Protein AF-A0A9W9I0W3-F1 (afdb_monomer_lite)

Radius of gyration: 22.73 Å; chains: 1; bounding box: 31×34×66 Å

Organism: NCBI:txid69766

Foldseek 3Di:
DDPVVVVVVLVVQCVVVVVVVDDSVVSVVVVVVVVVVVVVVVVPLPAAADEPVPDDPVVCVVVVRRYDYDPPDPDPPDD

pLDDT: mean 75.21, std 13.36, range [43.19, 93.19]

Structure (mmCIF, N/CA/C/O backbone):
data_AF-A0A9W9I0W3-F1
#
_entry.id   AF-A0A9W9I0W3-F1
#
loop_
_atom_site.group_PDB
_atom_site.id
_atom_site.type_symbol
_atom_site.label_atom_id
_atom_site.label_alt_id
_atom_site.label_comp_id
_atom_site.label_asym_id
_atom_site.label_entity_id
_atom_site.label_seq_id
_atom_site.pdbx_PDB_ins_code
_atom_site.Cartn_x
_atom_site.Cartn_y
_atom_site.Cartn_z
_atom_site.occupancy
_atom_site.B_iso_or_equiv
_atom_site.auth_seq_id
_atom_site.auth_comp_id
_atom_site.auth_asym_id
_atom_site.auth_atom_id
_atom_site.pdbx_PDB_model_num
ATOM 1 N N . MET A 1 1 ? 16.122 -4.255 7.342 1.00 56.44 1 MET A N 1
ATOM 2 C CA . MET A 1 1 ? 14.932 -3.675 7.991 1.00 56.44 1 MET A CA 1
ATOM 3 C C . MET A 1 1 ? 15.023 -4.071 9.443 1.00 56.44 1 MET A C 1
ATOM 5 O O . MET A 1 1 ? 15.238 -5.247 9.706 1.00 56.44 1 MET A O 1
ATOM 9 N N . ASP A 1 2 ? 15.013 -3.090 10.331 1.00 71.31 2 ASP A N 1
ATOM 10 C CA . ASP A 1 2 ? 15.114 -3.308 11.770 1.00 71.31 2 ASP A CA 1
ATOM 11 C C . ASP A 1 2 ? 13.728 -3.749 12.283 1.00 71.31 2 ASP A C 1
ATOM 13 O O . ASP A 1 2 ? 12.762 -3.011 12.067 1.00 71.31 2 ASP A O 1
ATOM 17 N N . PRO A 1 3 ? 13.576 -4.968 12.831 1.00 68.56 3 PRO A N 1
ATOM 18 C CA . PRO A 1 3 ? 12.266 -5.507 13.207 1.00 68.56 3 PRO A CA 1
ATOM 19 C C . PRO A 1 3 ? 11.618 -4.714 14.349 1.00 68.56 3 PRO A C 1
ATOM 21 O O . PRO A 1 3 ? 10.392 -4.624 14.418 1.00 68.56 3 PRO A O 1
ATOM 24 N N . ASP A 1 4 ? 12.429 -4.087 15.200 1.00 75.75 4 ASP A N 1
ATOM 25 C CA . ASP A 1 4 ? 11.959 -3.264 16.308 1.00 75.75 4 ASP A CA 1
ATOM 26 C C . ASP A 1 4 ? 11.309 -1.966 15.800 1.00 75.75 4 ASP A C 1
ATOM 28 O O . ASP A 1 4 ? 10.256 -1.556 16.292 1.00 75.75 4 ASP A O 1
ATOM 32 N N . ALA A 1 5 ? 11.842 -1.364 14.732 1.00 78.31 5 ALA A N 1
ATOM 33 C CA . ALA A 1 5 ? 11.263 -0.164 14.125 1.00 78.31 5 ALA A CA 1
ATOM 34 C C . ALA A 1 5 ? 9.837 -0.369 13.566 1.00 78.31 5 ALA A C 1
ATOM 36 O O . ALA A 1 5 ? 8.998 0.528 13.678 1.00 78.31 5 ALA A O 1
ATOM 37 N N . GLU A 1 6 ? 9.533 -1.532 12.978 1.00 77.94 6 GLU A N 1
ATOM 38 C CA . GLU A 1 6 ? 8.190 -1.818 12.445 1.00 77.94 6 GLU A CA 1
ATOM 39 C C . GLU A 1 6 ? 7.182 -2.110 13.567 1.00 77.94 6 GLU A C 1
ATOM 41 O O . GLU A 1 6 ? 6.038 -1.653 13.506 1.00 77.94 6 GLU A O 1
ATOM 46 N N . ALA A 1 7 ? 7.616 -2.791 14.631 1.00 82.12 7 ALA A N 1
ATOM 47 C CA . ALA A 1 7 ? 6.790 -3.027 15.812 1.00 82.12 7 ALA A CA 1
ATOM 48 C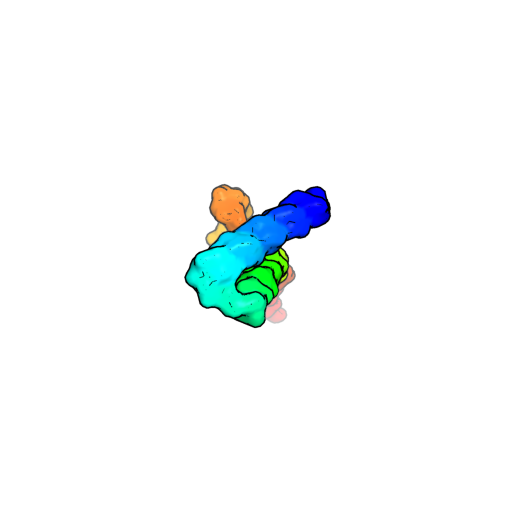 C . ALA A 1 7 ? 6.373 -1.710 16.489 1.00 82.12 7 ALA A C 1
ATOM 50 O O . ALA A 1 7 ? 5.198 -1.524 16.807 1.00 82.12 7 ALA A O 1
ATOM 51 N N . HIS A 1 8 ? 7.306 -0.764 16.632 1.00 84.50 8 HIS A N 1
ATOM 52 C CA . HIS A 1 8 ? 7.017 0.561 17.186 1.00 84.50 8 HIS A CA 1
ATOM 53 C C . HIS A 1 8 ? 6.050 1.378 16.321 1.00 84.50 8 HIS A C 1
ATOM 55 O O . HIS A 1 8 ? 5.202 2.096 16.851 1.00 84.50 8 HIS A O 1
ATOM 61 N N . LEU A 1 9 ? 6.138 1.257 14.993 1.00 83.69 9 LEU A N 1
ATOM 62 C CA . LE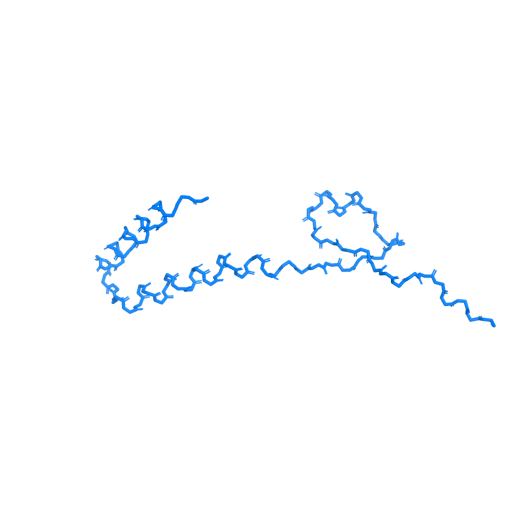U A 1 9 ? 5.219 1.938 14.084 1.00 83.69 9 LEU A CA 1
ATOM 63 C C . LEU A 1 9 ? 3.794 1.375 14.193 1.00 83.69 9 LEU A C 1
ATOM 65 O O . LEU A 1 9 ? 2.837 2.141 14.270 1.00 83.69 9 LEU A O 1
ATOM 69 N N . ASN A 1 10 ? 3.652 0.049 14.235 1.00 85.62 10 ASN A N 1
ATOM 70 C CA . ASN A 1 10 ? 2.347 -0.605 14.353 1.00 85.62 10 ASN A CA 1
ATOM 71 C C . ASN A 1 10 ? 1.653 -0.283 15.688 1.00 85.62 10 ASN A C 1
ATOM 73 O O . ASN A 1 10 ? 0.433 -0.110 15.720 1.00 85.62 10 ASN A O 1
ATOM 77 N N . ASP A 1 11 ? 2.418 -0.159 16.773 1.00 89.00 11 ASP A N 1
ATOM 78 C CA . ASP A 1 11 ? 1.912 0.249 18.090 1.00 89.00 11 ASP A CA 1
ATOM 79 C C . ASP A 1 11 ? 1.388 1.697 18.087 1.00 89.00 11 ASP A C 1
ATOM 81 O O . ASP A 1 11 ? 0.264 1.970 18.527 1.00 89.00 11 ASP A O 1
ATOM 85 N N . ALA A 1 12 ? 2.146 2.618 17.481 1.00 90.56 12 ALA A N 1
ATOM 86 C CA . ALA A 1 12 ? 1.734 4.011 17.322 1.00 90.56 12 ALA A CA 1
ATOM 87 C C . ALA A 1 12 ? 0.464 4.142 16.461 1.00 90.56 12 ALA A C 1
ATOM 89 O O . ALA A 1 12 ? -0.470 4.853 16.836 1.00 90.56 12 ALA A O 1
ATOM 90 N N . VAL A 1 13 ? 0.396 3.406 15.346 1.00 88.00 13 VAL A N 1
ATOM 91 C CA . VAL A 1 13 ? -0.786 3.344 14.473 1.00 88.00 13 VAL A CA 1
ATOM 92 C C . VAL A 1 13 ? -1.989 2.788 15.235 1.00 88.00 13 VAL A C 1
ATOM 94 O O . VAL A 1 13 ? -3.069 3.367 15.194 1.00 88.00 13 VAL A O 1
ATOM 97 N N . THR A 1 14 ? -1.818 1.710 15.998 1.00 89.75 14 THR A N 1
ATOM 98 C CA . THR A 1 14 ? -2.918 1.132 16.785 1.00 89.75 14 THR A CA 1
ATOM 99 C C . THR A 1 14 ? -3.470 2.134 17.797 1.00 89.75 14 THR A C 1
ATOM 101 O O . THR A 1 14 ? -4.686 2.298 17.912 1.00 89.75 14 THR A O 1
ATOM 104 N N . THR A 1 15 ? -2.586 2.869 18.471 1.00 91.50 15 THR A N 1
ATOM 105 C CA . THR A 1 15 ? -2.962 3.910 19.436 1.00 91.50 15 THR A CA 1
ATOM 106 C C . THR A 1 15 ? -3.729 5.059 18.775 1.00 91.50 15 THR A C 1
ATOM 108 O O . THR A 1 15 ? -4.761 5.492 19.291 1.00 91.50 15 THR A O 1
ATOM 111 N N . GLU A 1 16 ? -3.268 5.539 17.618 1.00 91.94 16 GLU A N 1
ATOM 112 C CA . GLU A 1 16 ? -3.906 6.644 16.895 1.00 91.94 16 GLU A CA 1
ATOM 113 C C . GLU A 1 16 ? -5.303 6.266 16.379 1.00 91.94 16 GLU A C 1
ATOM 115 O O . GLU A 1 16 ? -6.266 7.017 16.554 1.00 91.94 16 GLU A O 1
ATOM 120 N N . PHE A 1 17 ? -5.453 5.069 15.808 1.00 89.69 17 PHE A N 1
ATOM 121 C CA . PHE A 1 17 ? -6.741 4.613 15.289 1.00 89.69 17 PHE A CA 1
ATOM 122 C C . PHE A 1 17 ? -7.732 4.278 16.412 1.00 89.69 17 PHE A C 1
ATOM 124 O O . PHE A 1 17 ? -8.926 4.560 16.278 1.00 89.69 17 PHE A O 1
ATOM 131 N N . ALA A 1 18 ? -7.261 3.752 17.545 1.00 91.50 18 ALA A N 1
ATOM 132 C CA . ALA A 1 18 ? -8.103 3.574 18.725 1.00 91.50 18 ALA A CA 1
ATOM 133 C C . ALA A 1 18 ? -8.614 4.927 19.254 1.00 91.50 18 ALA A C 1
ATOM 135 O O . ALA A 1 18 ? -9.799 5.058 19.569 1.00 91.50 18 ALA A O 1
ATOM 136 N N . ALA A 1 19 ? -7.762 5.960 19.277 1.00 93.06 19 ALA A N 1
ATOM 137 C CA . ALA A 1 19 ? -8.154 7.317 19.665 1.00 93.06 19 ALA A CA 1
ATOM 138 C C . ALA A 1 19 ? -9.175 7.947 18.696 1.00 93.06 19 ALA A C 1
ATOM 140 O O . ALA A 1 19 ? -10.029 8.726 19.121 1.00 93.06 19 ALA A O 1
ATOM 141 N N . ALA A 1 20 ? -9.132 7.575 17.414 1.00 91.44 20 ALA A N 1
ATOM 142 C CA . ALA A 1 20 ? -10.115 7.972 16.407 1.00 91.44 20 ALA A CA 1
ATOM 143 C C . ALA A 1 20 ? -11.437 7.171 16.466 1.00 91.44 20 ALA A C 1
ATOM 145 O O . ALA A 1 20 ? -12.363 7.464 15.708 1.00 91.44 20 ALA A O 1
ATOM 146 N N . GLY A 1 21 ? -11.553 6.188 17.368 1.00 92.88 21 GLY A N 1
ATOM 147 C CA . GLY A 1 21 ? -12.776 5.414 17.593 1.00 92.88 21 GLY A CA 1
ATOM 148 C C . GLY A 1 21 ? -12.924 4.164 16.721 1.00 92.88 21 GLY A C 1
ATOM 149 O O . GLY A 1 21 ? -14.017 3.598 16.659 1.00 92.88 21 GLY A O 1
ATOM 150 N N . TYR A 1 22 ? -11.858 3.713 16.053 1.00 91.44 22 TYR A N 1
ATOM 151 C CA . TYR A 1 22 ? -11.870 2.427 15.353 1.00 91.44 22 TYR A CA 1
ATOM 152 C C . TYR A 1 22 ? -11.816 1.266 16.350 1.00 91.44 22 TYR A C 1
ATOM 154 O O . TYR A 1 22 ? -11.160 1.338 17.389 1.00 91.44 22 TYR A O 1
ATOM 162 N N . THR A 1 23 ? -12.499 0.167 16.025 1.00 93.19 23 THR A N 1
ATOM 163 C CA . THR A 1 23 ? -12.402 -1.064 16.813 1.00 93.19 23 THR A CA 1
ATOM 164 C C . THR A 1 23 ? -11.082 -1.769 16.533 1.00 93.19 23 THR A C 1
ATOM 166 O O . THR A 1 23 ? -10.560 -1.723 15.420 1.00 93.19 23 THR A O 1
ATOM 169 N N . ASP A 1 24 ? -10.572 -2.487 17.530 1.00 89.19 24 ASP A N 1
ATOM 170 C CA . ASP A 1 24 ? -9.310 -3.227 17.430 1.00 89.19 24 ASP A CA 1
ATOM 171 C C . ASP A 1 24 ? -9.299 -4.222 16.249 1.00 89.19 24 ASP A C 1
ATOM 173 O O . ASP A 1 24 ? -8.318 -4.346 15.524 1.00 89.19 24 ASP A O 1
ATOM 177 N N . ASP A 1 25 ? -10.444 -4.855 15.978 1.00 90.31 25 ASP A N 1
ATOM 178 C CA . ASP A 1 25 ? -10.656 -5.729 14.817 1.00 90.31 25 ASP A CA 1
ATOM 179 C C . ASP A 1 25 ? -10.470 -5.001 13.470 1.00 90.31 25 ASP A C 1
ATOM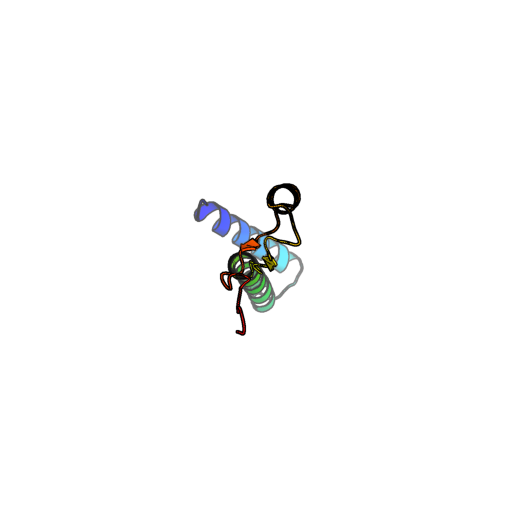 181 O O . ASP A 1 25 ? -9.819 -5.504 12.549 1.00 90.31 25 ASP A O 1
ATOM 185 N N . HIS A 1 26 ? -10.965 -3.764 13.374 1.00 89.31 26 HIS A N 1
ATOM 186 C CA . HIS A 1 26 ? -10.825 -2.939 12.177 1.00 89.31 26 HIS A CA 1
ATOM 187 C C . HIS A 1 26 ? -9.370 -2.508 11.962 1.00 89.31 26 HIS A C 1
ATOM 189 O O . HIS A 1 26 ? -8.873 -2.526 10.836 1.00 89.31 26 HIS A O 1
ATOM 195 N N . ILE A 1 27 ? -8.675 -2.166 13.048 1.00 92.62 27 ILE A N 1
ATOM 196 C CA . ILE A 1 27 ? -7.259 -1.782 13.034 1.00 92.62 27 ILE A CA 1
ATOM 197 C C . ILE A 1 27 ? -6.401 -2.965 12.573 1.00 92.62 27 ILE A C 1
ATOM 199 O O . ILE A 1 27 ? -5.591 -2.816 11.658 1.00 92.62 27 ILE A O 1
ATOM 203 N N . ARG A 1 28 ? -6.638 -4.164 13.122 1.00 90.31 28 ARG A N 1
ATOM 204 C CA . ARG A 1 28 ? -5.959 -5.401 12.698 1.00 90.31 28 ARG A CA 1
ATOM 205 C C . ARG A 1 28 ? -6.181 -5.699 11.221 1.00 90.31 28 ARG A C 1
ATOM 207 O O . ARG A 1 28 ? -5.229 -6.036 10.526 1.00 90.31 28 ARG A O 1
ATOM 214 N N . THR A 1 29 ? -7.408 -5.525 10.731 1.00 91.56 29 THR A N 1
ATOM 215 C CA . THR A 1 29 ? -7.741 -5.726 9.312 1.00 91.56 29 THR A CA 1
ATOM 216 C C . THR A 1 29 ? -6.953 -4.775 8.404 1.00 91.56 29 THR A C 1
ATOM 218 O O . THR A 1 29 ? -6.476 -5.177 7.342 1.00 91.56 29 THR A O 1
ATOM 221 N N . ILE A 1 30 ? -6.786 -3.513 8.811 1.00 89.25 30 ILE A N 1
ATOM 222 C CA . ILE A 1 30 ? -6.004 -2.520 8.063 1.00 89.25 30 ILE A CA 1
ATOM 223 C C . ILE A 1 30 ? -4.515 -2.889 8.059 1.00 89.25 30 ILE A C 1
ATOM 225 O O . ILE A 1 30 ? -3.902 -2.885 6.991 1.00 89.25 30 ILE A O 1
ATOM 229 N N . LEU A 1 31 ? -3.950 -3.236 9.219 1.00 88.38 31 LEU A N 1
ATOM 230 C CA . LEU A 1 31 ? -2.541 -3.626 9.350 1.00 88.38 31 LEU A CA 1
ATOM 231 C C . LEU A 1 31 ? -2.221 -4.892 8.544 1.00 88.38 31 LEU A C 1
ATOM 233 O O . LEU A 1 31 ? -1.229 -4.927 7.815 1.00 88.38 31 LEU A O 1
ATOM 237 N N . ASP A 1 32 ? -3.090 -5.902 8.602 1.00 88.25 32 ASP A N 1
ATOM 238 C CA . ASP A 1 32 ? -2.949 -7.130 7.818 1.00 88.25 32 ASP A CA 1
ATOM 239 C C . ASP A 1 32 ? -2.986 -6.837 6.313 1.00 88.25 32 ASP A C 1
ATOM 241 O O . ASP A 1 32 ? -2.095 -7.249 5.570 1.00 88.25 32 ASP A O 1
ATOM 245 N N . LYS A 1 33 ? -3.943 -6.020 5.861 1.00 86.38 33 LYS A N 1
ATOM 246 C CA . LYS A 1 33 ? -4.037 -5.617 4.454 1.00 86.38 33 LYS A CA 1
ATOM 247 C C . LYS A 1 33 ? -2.811 -4.824 3.989 1.00 86.38 33 LYS A C 1
ATOM 249 O O . LYS A 1 33 ? -2.354 -5.021 2.865 1.00 86.38 33 LYS A O 1
ATOM 254 N N . GLN A 1 34 ? -2.258 -3.949 4.829 1.00 84.44 34 GLN A N 1
ATOM 255 C CA . GLN A 1 34 ? -1.016 -3.229 4.525 1.00 84.44 34 GLN A CA 1
ATOM 256 C C . GLN A 1 34 ? 0.178 -4.179 4.405 1.00 84.44 34 GLN A C 1
ATOM 258 O O . GLN A 1 34 ? 0.982 -4.030 3.483 1.00 84.44 34 GLN A O 1
ATOM 263 N N . A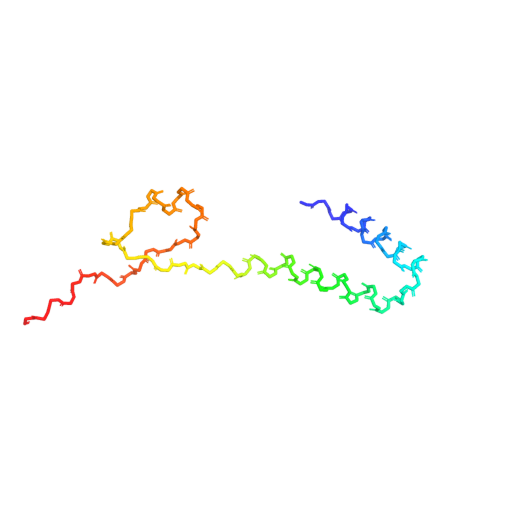SN A 1 35 ? 0.272 -5.177 5.286 1.00 83.38 35 ASN A N 1
ATOM 264 C CA . ASN A 1 35 ? 1.296 -6.210 5.202 1.00 83.38 35 ASN A CA 1
ATOM 265 C C . ASN A 1 35 ? 1.134 -7.051 3.925 1.00 83.38 35 ASN A C 1
ATOM 267 O O . ASN A 1 35 ? 2.105 -7.267 3.202 1.00 83.38 35 ASN A O 1
ATOM 271 N N . GLN A 1 36 ? -0.088 -7.460 3.578 1.00 79.81 36 GLN A N 1
ATOM 272 C CA . GLN A 1 36 ? -0.356 -8.172 2.328 1.00 79.81 36 GLN A CA 1
ATOM 273 C C . GLN A 1 36 ? 0.053 -7.350 1.099 1.00 79.81 36 GLN A C 1
ATOM 275 O O . GLN A 1 36 ? 0.693 -7.894 0.204 1.00 79.81 36 GLN A O 1
ATOM 280 N N . LEU A 1 37 ? -0.257 -6.051 1.055 1.00 76.56 37 LEU A N 1
ATOM 281 C CA . LEU A 1 37 ? 0.108 -5.176 -0.066 1.00 76.56 37 LEU A CA 1
ATOM 282 C C . LEU A 1 37 ? 1.625 -4.974 -0.183 1.00 76.56 37 LEU A C 1
ATOM 284 O O . LEU A 1 37 ? 2.167 -5.107 -1.276 1.00 76.56 37 LEU A O 1
ATOM 288 N N . LYS A 1 38 ? 2.323 -4.744 0.939 1.00 75.50 38 LYS A N 1
ATOM 289 C CA . LYS A 1 38 ? 3.796 -4.670 0.979 1.00 75.50 38 LYS A CA 1
ATOM 290 C C . LYS A 1 38 ? 4.456 -5.941 0.432 1.00 75.50 38 LYS A C 1
ATOM 292 O O . LYS A 1 38 ? 5.468 -5.855 -0.256 1.00 75.50 38 LYS A O 1
ATOM 297 N N . ASN A 1 39 ? 3.896 -7.112 0.740 1.00 66.44 39 ASN A N 1
ATOM 298 C CA . ASN A 1 39 ? 4.446 -8.390 0.289 1.00 66.44 39 ASN A CA 1
ATOM 299 C C . ASN A 1 39 ? 4.033 -8.742 -1.158 1.00 66.44 39 ASN A C 1
ATOM 301 O O . ASN A 1 39 ? 4.845 -9.309 -1.885 1.00 66.44 39 ASN A O 1
ATOM 305 N N . ASN A 1 40 ? 2.839 -8.343 -1.618 1.00 59.53 40 ASN A N 1
ATOM 306 C CA . ASN A 1 40 ? 2.367 -8.595 -2.990 1.00 59.53 40 ASN A CA 1
ATOM 307 C C . ASN A 1 40 ? 3.140 -7.806 -4.060 1.00 59.53 40 ASN A C 1
ATOM 309 O O . ASN A 1 40 ? 3.348 -8.332 -5.150 1.00 59.53 40 ASN A O 1
ATOM 313 N N . ASP A 1 41 ? 3.622 -6.595 -3.759 1.00 54.25 41 ASP A N 1
ATOM 314 C CA . ASP A 1 41 ? 4.458 -5.812 -4.691 1.00 54.25 41 ASP A CA 1
ATOM 315 C C . ASP A 1 41 ? 5.758 -6.550 -5.074 1.00 54.25 41 ASP A C 1
ATOM 317 O O . ASP A 1 41 ? 6.310 -6.368 -6.161 1.00 54.25 41 ASP A O 1
ATOM 321 N N . THR A 1 42 ? 6.224 -7.459 -4.213 1.00 53.62 42 THR A N 1
ATOM 322 C CA . THR A 1 42 ? 7.405 -8.284 -4.497 1.00 53.62 42 THR A CA 1
ATOM 323 C C . THR A 1 42 ? 7.087 -9.399 -5.501 1.00 53.62 42 THR A C 1
ATOM 325 O O . THR A 1 42 ? 7.927 -9.738 -6.338 1.00 53.62 42 THR A O 1
ATOM 328 N N . GLU A 1 43 ? 5.867 -9.940 -5.469 1.00 54.94 43 GLU A N 1
ATOM 329 C CA . GLU A 1 43 ? 5.455 -11.102 -6.267 1.00 54.94 43 GLU A CA 1
ATOM 330 C C . GLU A 1 43 ? 4.856 -10.731 -7.633 1.00 54.94 43 GLU A C 1
ATOM 332 O O . GLU A 1 43 ? 4.925 -11.524 -8.572 1.00 54.94 43 GLU A O 1
ATOM 337 N N . SER A 1 44 ? 4.341 -9.510 -7.806 1.00 56.06 44 SER A N 1
ATOM 338 C CA . SER A 1 44 ? 3.756 -9.048 -9.071 1.00 56.06 44 SER A CA 1
ATOM 339 C C . SER A 1 44 ? 4.723 -8.248 -9.949 1.00 56.06 44 SER A C 1
ATOM 341 O O . SER A 1 44 ? 4.328 -7.281 -10.602 1.00 56.06 44 SER A O 1
ATOM 343 N N . HIS A 1 45 ? 5.989 -8.661 -10.042 1.00 55.09 45 HIS A N 1
ATOM 344 C CA . HIS A 1 45 ? 6.812 -8.236 -11.175 1.00 55.09 45 HIS A CA 1
ATOM 345 C C . HIS A 1 45 ? 6.222 -8.871 -12.437 1.00 55.09 45 HIS A C 1
ATOM 347 O O . HIS A 1 45 ? 6.496 -10.023 -12.762 1.00 55.09 45 HIS A O 1
ATOM 353 N N . THR A 1 46 ? 5.360 -8.144 -13.146 1.00 62.31 46 THR A N 1
ATOM 354 C CA . THR A 1 46 ? 4.826 -8.595 -14.434 1.00 62.31 46 THR A CA 1
ATOM 355 C C . THR A 1 46 ? 5.946 -8.474 -15.461 1.00 62.31 46 THR A C 1
ATOM 357 O O . THR A 1 46 ? 6.124 -7.434 -16.092 1.00 62.31 46 THR A O 1
ATOM 360 N N . TRP A 1 47 ? 6.757 -9.525 -15.587 1.00 62.88 47 TRP A N 1
ATOM 361 C CA . TRP A 1 47 ? 7.825 -9.584 -16.579 1.00 62.88 47 TRP A CA 1
ATOM 362 C C . TRP A 1 47 ? 7.206 -9.474 -17.970 1.00 62.88 47 TRP A C 1
ATOM 364 O O . TRP A 1 47 ? 6.515 -10.384 -18.436 1.00 62.88 47 TRP A O 1
ATOM 374 N N . SER A 1 48 ? 7.465 -8.360 -18.648 1.00 67.00 48 SER A N 1
ATOM 375 C CA . SER A 1 48 ? 7.056 -8.205 -20.039 1.00 67.00 48 SER A CA 1
ATOM 376 C C . SER A 1 48 ? 7.987 -9.041 -20.912 1.00 67.00 48 SER A C 1
ATOM 378 O O . SER A 1 48 ? 9.209 -8.863 -20.880 1.00 67.00 48 SER A O 1
ATOM 380 N N . ARG A 1 49 ? 7.430 -9.981 -21.683 1.00 70.56 49 ARG A N 1
ATOM 381 C CA . ARG A 1 49 ? 8.207 -10.695 -22.704 1.00 70.56 49 ARG A CA 1
ATOM 382 C C . ARG A 1 49 ? 8.430 -9.761 -23.874 1.00 70.56 49 ARG A C 1
ATOM 384 O O . ARG A 1 49 ? 7.474 -9.235 -24.441 1.00 70.56 49 ARG A O 1
ATOM 391 N N . VAL A 1 50 ? 9.691 -9.553 -24.224 1.00 69.50 50 VAL A N 1
ATOM 392 C CA . VAL A 1 50 ? 10.069 -8.633 -25.293 1.00 69.50 50 VAL A CA 1
ATOM 393 C C . VAL A 1 50 ? 10.783 -9.399 -26.395 1.00 69.50 50 VAL A C 1
ATOM 395 O O . VAL A 1 50 ? 11.648 -10.235 -26.135 1.00 69.50 50 VAL A O 1
ATOM 398 N N . HIS A 1 51 ? 10.417 -9.114 -27.644 1.00 73.31 51 HIS A N 1
ATOM 399 C CA . HIS A 1 51 ? 11.063 -9.692 -28.815 1.00 73.31 51 HIS A CA 1
ATOM 400 C C . HIS A 1 51 ? 12.240 -8.818 -29.267 1.00 73.31 51 HIS A C 1
ATOM 402 O O . HIS A 1 51 ? 12.087 -7.608 -29.455 1.00 73.31 51 HIS A O 1
ATOM 408 N N . ARG A 1 52 ? 13.403 -9.434 -29.522 1.00 68.81 52 ARG A N 1
ATOM 409 C CA . ARG A 1 52 ? 14.653 -8.733 -29.898 1.00 68.81 52 ARG A CA 1
ATOM 410 C C . ARG A 1 52 ? 14.551 -7.881 -31.164 1.00 68.81 52 ARG A C 1
ATOM 412 O O . ARG A 1 52 ? 15.355 -6.975 -31.343 1.00 68.81 52 ARG A O 1
ATOM 419 N N . ARG A 1 53 ? 13.587 -8.169 -32.047 1.00 72.56 53 ARG A N 1
ATOM 420 C CA . ARG A 1 53 ? 13.388 -7.413 -33.298 1.00 72.56 53 ARG A CA 1
ATOM 421 C C . ARG A 1 53 ? 12.626 -6.099 -33.129 1.00 72.56 53 ARG A C 1
ATOM 423 O O . ARG A 1 53 ? 12.686 -5.273 -34.030 1.00 72.56 53 ARG A O 1
ATOM 430 N N . HIS A 1 54 ? 11.888 -5.919 -32.032 1.00 69.81 54 HIS A N 1
ATOM 431 C CA . HIS A 1 54 ? 10.921 -4.820 -31.917 1.00 69.81 54 HIS A CA 1
ATOM 432 C C . HIS A 1 54 ? 11.279 -3.771 -30.868 1.00 69.81 54 HIS A C 1
ATOM 434 O O . HIS A 1 54 ? 10.760 -2.662 -30.937 1.00 69.81 54 HIS A O 1
ATOM 440 N N . VAL A 1 55 ? 12.158 -4.088 -29.914 1.00 72.12 55 VAL A N 1
ATOM 441 C CA . VAL A 1 55 ? 12.524 -3.156 -28.844 1.00 72.12 55 VAL A CA 1
ATOM 442 C C . VAL A 1 55 ? 14.011 -3.271 -28.535 1.00 72.12 55 VAL A C 1
ATOM 444 O O . VAL A 1 55 ? 14.543 -4.373 -28.390 1.00 72.12 55 VAL A O 1
ATOM 447 N N . LEU A 1 56 ? 14.674 -2.120 -28.420 1.00 75.44 56 LEU A N 1
ATOM 448 C CA . LEU A 1 56 ? 16.073 -2.045 -28.024 1.00 75.44 56 LEU A CA 1
ATOM 449 C C . LEU A 1 56 ? 16.204 -2.247 -26.503 1.00 75.44 56 LEU A C 1
ATOM 451 O O . LEU A 1 56 ? 15.429 -1.659 -25.745 1.00 75.44 56 LEU A O 1
ATOM 455 N N . PRO A 1 57 ? 17.200 -3.022 -26.036 1.00 70.25 57 PRO A N 1
ATOM 456 C CA . PRO A 1 57 ? 17.425 -3.237 -24.607 1.00 70.25 57 PRO A CA 1
ATOM 457 C C . PRO A 1 57 ? 17.631 -1.922 -23.842 1.00 70.25 57 PRO A C 1
ATOM 459 O O . PRO A 1 57 ? 17.159 -1.784 -22.718 1.00 70.25 57 PRO A O 1
ATOM 462 N N . GLU A 1 58 ? 18.271 -0.938 -24.481 1.00 75.19 58 GLU A N 1
ATOM 463 C CA . GLU A 1 58 ? 18.525 0.383 -23.899 1.00 75.19 58 GLU A CA 1
ATOM 464 C C . GLU A 1 58 ? 17.228 1.100 -23.519 1.00 75.19 58 GLU A C 1
ATOM 466 O O . GLU A 1 58 ? 17.133 1.643 -22.423 1.00 75.19 58 GLU A O 1
ATOM 471 N N . THR A 1 59 ? 16.191 1.019 -24.360 1.00 77.81 59 THR A N 1
ATOM 472 C CA . THR A 1 59 ? 14.877 1.615 -24.081 1.00 77.81 59 THR A CA 1
ATOM 473 C C . THR A 1 59 ? 14.237 0.991 -22.843 1.00 77.81 59 THR A C 1
ATOM 475 O O . THR A 1 59 ? 13.698 1.696 -21.996 1.00 77.81 59 THR A O 1
ATOM 478 N N . LEU A 1 60 ? 14.330 -0.329 -22.691 1.00 73.75 60 LEU A N 1
ATOM 479 C CA . LEU A 1 60 ? 13.741 -1.026 -21.550 1.00 73.75 60 LEU A CA 1
ATOM 480 C C . LEU A 1 60 ? 14.467 -0.696 -20.239 1.00 73.75 60 LEU A C 1
ATOM 482 O O . LEU A 1 60 ? 13.827 -0.542 -19.198 1.00 73.75 60 LEU A O 1
ATOM 486 N N . THR A 1 61 ? 15.792 -0.535 -20.301 1.00 73.94 61 THR A N 1
ATOM 487 C CA . THR A 1 61 ? 16.607 -0.067 -19.175 1.00 73.94 61 THR A CA 1
ATOM 488 C C . THR A 1 61 ? 16.288 1.385 -18.812 1.00 73.94 61 THR A C 1
ATOM 490 O O . THR A 1 61 ? 16.163 1.687 -17.627 1.00 73.94 61 THR 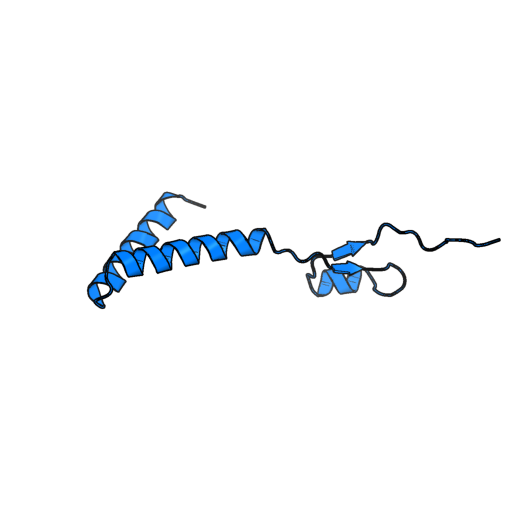A O 1
ATOM 493 N N . THR A 1 62 ? 16.094 2.274 -19.795 1.00 82.88 62 THR A N 1
ATOM 494 C CA . THR A 1 62 ? 15.731 3.685 -19.560 1.00 82.88 62 THR A CA 1
ATOM 495 C C . THR A 1 62 ? 14.420 3.825 -18.791 1.00 82.88 62 THR A C 1
ATOM 497 O O . THR A 1 62 ? 14.331 4.654 -17.891 1.00 82.88 62 THR A O 1
ATOM 500 N N . TYR A 1 63 ? 13.418 3.005 -19.113 1.00 79.38 63 TYR A N 1
ATOM 501 C CA . TYR A 1 63 ? 12.108 3.056 -18.458 1.00 79.38 63 TYR A CA 1
ATOM 502 C C . TYR A 1 63 ? 11.991 2.147 -17.225 1.00 79.38 63 TYR A C 1
ATOM 504 O O . TYR A 1 63 ? 10.894 2.009 -16.691 1.00 79.38 63 TYR A O 1
ATOM 512 N N . GLN A 1 64 ? 13.093 1.529 -16.772 1.00 74.69 64 GLN A N 1
ATOM 513 C CA . GLN A 1 64 ? 13.130 0.616 -15.617 1.00 74.69 64 GLN A CA 1
ATOM 514 C C . GLN A 1 64 ? 12.054 -0.482 -15.678 1.00 74.69 64 GLN A C 1
ATOM 516 O O . GLN A 1 64 ? 11.517 -0.918 -14.660 1.00 74.69 64 GLN A O 1
ATOM 521 N N . ILE A 1 65 ? 11.726 -0.932 -16.890 1.00 76.31 65 ILE A N 1
ATOM 522 C CA . ILE A 1 65 ? 10.684 -1.934 -17.098 1.00 76.31 65 ILE A CA 1
ATOM 523 C C . ILE A 1 65 ? 11.279 -3.302 -16.738 1.00 76.31 65 ILE A C 1
ATOM 525 O O . ILE A 1 65 ? 12.354 -3.628 -17.233 1.00 76.31 65 ILE A O 1
ATOM 529 N N . PRO A 1 66 ? 10.625 -4.144 -15.926 1.00 68.88 66 PRO A N 1
ATOM 530 C CA . PRO A 1 66 ? 11.054 -5.525 -15.739 1.00 68.88 66 PRO A CA 1
ATOM 531 C C . PRO A 1 66 ? 10.720 -6.351 -16.993 1.00 68.88 66 PRO A C 1
ATOM 533 O O . PRO A 1 66 ? 9.551 -6.563 -17.330 1.00 68.88 66 PRO A O 1
ATOM 536 N N . TRP A 1 67 ? 11.746 -6.813 -17.715 1.00 74.69 67 TRP A N 1
ATOM 537 C CA . TRP A 1 67 ? 11.590 -7.524 -18.988 1.00 74.69 67 TRP A CA 1
ATOM 538 C C . TRP A 1 67 ? 12.467 -8.778 -19.083 1.00 74.69 67 TRP A C 1
ATOM 540 O O . TRP A 1 67 ? 13.521 -8.879 -18.456 1.00 74.69 67 TRP A O 1
ATOM 550 N N . ARG A 1 68 ? 12.035 -9.744 -19.902 1.00 74.56 68 ARG A N 1
ATOM 551 C CA . ARG A 1 68 ? 12.819 -10.933 -20.281 1.00 74.56 68 ARG A CA 1
ATOM 552 C C . ARG A 1 68 ? 12.739 -11.129 -21.793 1.00 74.56 68 ARG A C 1
ATOM 554 O O . ARG A 1 68 ? 11.687 -10.891 -22.389 1.00 74.56 68 ARG A O 1
ATOM 561 N N . TRP A 1 69 ? 13.838 -11.560 -22.414 1.00 76.19 69 TRP A N 1
ATOM 562 C CA . TRP A 1 69 ? 13.803 -11.976 -23.818 1.00 76.19 69 TRP A CA 1
ATOM 563 C C . TRP A 1 69 ? 12.882 -13.183 -23.977 1.00 76.19 69 TRP A C 1
ATOM 565 O O . TRP A 1 69 ? 12.978 -14.129 -23.196 1.00 76.19 69 TRP A O 1
ATOM 575 N N . ASP A 1 70 ? 12.025 -13.160 -24.994 1.00 73.44 70 ASP A N 1
ATOM 576 C CA . ASP A 1 70 ? 11.328 -14.377 -25.399 1.00 73.44 70 ASP A CA 1
ATOM 577 C C . ASP A 1 70 ? 12.364 -15.386 -25.936 1.00 73.44 70 ASP A C 1
ATOM 579 O O . ASP A 1 70 ? 13.209 -15.044 -26.767 1.00 73.44 70 ASP A O 1
ATOM 583 N N . GLU A 1 71 ? 12.375 -16.599 -25.379 1.00 68.12 71 GLU A N 1
ATOM 584 C CA . GLU A 1 71 ? 13.355 -17.648 -25.707 1.00 68.12 71 GLU A CA 1
ATOM 585 C C . GLU A 1 71 ? 13.012 -18.381 -27.012 1.00 68.12 71 GLU A C 1
ATOM 587 O O . GLU A 1 71 ? 13.824 -19.163 -27.511 1.00 68.12 71 GLU A O 1
ATOM 592 N N . VAL A 1 72 ? 11.843 -18.108 -27.607 1.00 61.47 72 VAL A N 1
ATOM 593 C CA . VAL A 1 72 ? 11.484 -18.632 -28.923 1.00 61.47 72 VAL A CA 1
ATOM 594 C C . VAL A 1 72 ? 12.235 -17.827 -29.974 1.00 61.47 72 VAL A C 1
ATOM 596 O O . VAL A 1 72 ? 11.807 -16.773 -30.441 1.00 61.47 72 VAL A O 1
ATOM 599 N N . GLY A 1 73 ? 13.414 -18.342 -30.313 1.00 51.78 73 GLY A N 1
ATOM 600 C CA . GLY A 1 73 ? 14.197 -17.887 -31.442 1.00 51.78 73 GLY A CA 1
ATOM 601 C C . GLY A 1 73 ? 13.329 -17.825 -32.692 1.00 51.78 73 GLY A C 1
ATOM 602 O O . GLY A 1 73 ? 12.725 -18.806 -33.120 1.00 51.78 73 GLY A O 1
ATOM 603 N N . ASP A 1 74 ? 13.294 -16.647 -33.286 1.00 58.38 74 ASP A N 1
ATOM 604 C CA . ASP A 1 74 ? 12.832 -16.454 -34.640 1.00 58.38 74 ASP A CA 1
ATOM 605 C C . ASP A 1 74 ? 13.668 -17.329 -35.586 1.00 58.38 74 ASP A C 1
ATOM 607 O O . ASP A 1 74 ? 14.826 -17.003 -35.849 1.00 58.38 74 ASP A O 1
ATOM 611 N N . SER A 1 75 ? 13.123 -18.482 -35.992 1.00 54.12 75 SER A N 1
ATOM 612 C CA . SER A 1 75 ? 13.372 -19.214 -37.248 1.00 54.12 75 SER A CA 1
ATOM 613 C C . SER A 1 75 ? 12.739 -20.613 -37.180 1.00 54.12 75 SER A C 1
ATOM 615 O O . SER A 1 75 ? 13.440 -21.624 -37.163 1.00 54.12 75 SER A O 1
ATOM 617 N N . THR A 1 76 ? 11.406 -20.714 -37.211 1.00 48.91 76 THR A N 1
ATOM 618 C CA . THR A 1 76 ? 10.799 -21.902 -37.833 1.00 48.91 76 THR A CA 1
ATOM 619 C C . THR A 1 76 ? 10.918 -21.707 -39.340 1.00 48.91 76 THR A C 1
ATOM 621 O O . THR A 1 76 ? 10.038 -21.156 -39.995 1.00 48.91 76 THR A O 1
ATOM 624 N N . HIS A 1 77 ? 12.080 -22.082 -39.870 1.00 43.19 77 HIS A N 1
ATOM 625 C CA . HIS A 1 77 ? 12.292 -22.282 -41.294 1.00 43.19 77 HIS A CA 1
ATOM 626 C C . HIS A 1 77 ? 11.415 -23.473 -41.699 1.00 43.19 77 HIS A C 1
ATOM 628 O O . HIS A 1 77 ? 11.767 -24.619 -41.438 1.00 43.19 77 HIS A O 1
ATOM 634 N N . PHE A 1 78 ? 10.237 -23.206 -42.258 1.00 47.88 78 PHE A N 1
ATOM 635 C CA . PHE A 1 78 ? 9.489 -24.220 -42.993 1.00 47.88 78 PHE A CA 1
ATOM 636 C C . PHE A 1 78 ? 10.119 -24.330 -44.384 1.00 47.88 78 PHE A C 1
ATOM 638 O O . PHE A 1 78 ? 9.939 -23.433 -45.208 1.00 47.88 78 PHE A O 1
ATOM 645 N N . ALA A 1 79 ? 10.874 -25.403 -44.617 1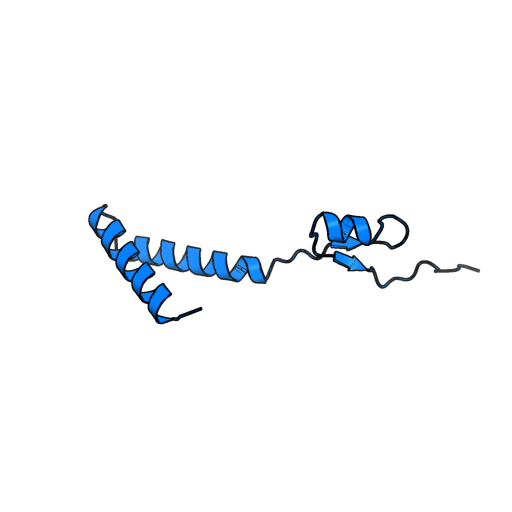.00 48.44 79 ALA A N 1
ATOM 646 C CA . ALA A 1 79 ? 11.220 -25.912 -45.941 1.00 48.44 79 ALA A CA 1
ATOM 647 C C . ALA A 1 79 ? 11.189 -27.440 -45.901 1.00 48.44 79 ALA A C 1
ATOM 649 O O . ALA A 1 79 ? 11.707 -28.003 -44.908 1.00 48.44 79 ALA A O 1
#

Sequence (79 aa):
MDPDAEAHLNDAVTTEFAAAGYTDDHIRTILDKQNQLKNNDTESHTWSRVHRRHVLPETLTTYQIPWRWDEVGDSTHFA

Secondary structure (DSSP, 8-state):
--HHHHHHHHHHHHHHHHHTT--HHHHHHHHHHHHHHHHHHHH----EEE-TTT--HHHHHHTT--EEE-SS-S-----